Protein AF-W5SHD1-F1 (afdb_monomer_lite)

Sequence (160 aa):
MNNLAYKTYRTEDLRMEFLNKGFTEEAVDFILLHNDNSNFEVLREKMNSLEQQMINVEQNLEKDIEFIRMEFNNKLENLDTKIDNVEKNLQKDISNLERSLLKEIERNNAVLREEMKKDNAVLRGEMKSNNSILREEMKKDNAVLREEMKSNNSILREEM

Radius of gyration: 64.33 Å; chains: 1; bounding box: 113×35×172 Å

Foldseek 3Di:
DDDPDPDPDDLVNVLVVCVVVVDDNVRSCCVSVVPPCVVVVVVVVVVVVVVVVVVVVVVVVVVVVVVVVVVVVVVVVVVVVVVVVVVVVVVVVVVVVVVVVVVVVVVVVVVVVVVVVVVVVVVVVVVVVVVVVVVVVVVVVVVVVVVVVVVVVVVVVVVD

Organism: NCBI:txid1293576

Secondary structure (DSSP, 8-state):
----------HHHHHHHHHHTT--HHHHHHHHH-S-THHHHHHHHHHHHHHHHHHHHHHHHHHHHHHHHHHHHHHHHHHHHHHHHHHHHHHHHHHHHHHHHHHHHHHHHHHHHHHHHHHHHHHHHHHHHHHHHHHHHHHHHHHHHHHHHHHHHHHHHHH-

InterPro domains:
  IPR061190 Bdr, N-terminal domain [NF040500] (1-47)

Structure (mmCIF, N/CA/C/O backbone):
data_AF-W5SHD1-F1
#
_entry.id   AF-W5SHD1-F1
#
loop_
_atom_site.group_PDB
_atom_site.id
_atom_site.type_symbol
_atom_site.label_atom_id
_atom_site.label_alt_id
_atom_site.label_comp_id
_atom_site.label_asym_id
_atom_site.label_entity_id
_atom_site.label_seq_id
_atom_site.pdbx_PDB_ins_code
_atom_site.Cartn_x
_atom_site.Cartn_y
_atom_site.Cartn_z
_atom_site.occupancy
_atom_site.B_iso_or_equiv
_atom_site.auth_seq_id
_atom_site.auth_comp_id
_atom_site.auth_asym_id
_atom_site.auth_atom_id
_atom_site.pdbx_PDB_model_num
ATOM 1 N N . MET A 1 1 ? 62.620 -23.909 -60.935 1.00 39.38 1 MET A N 1
ATOM 2 C CA . MET A 1 1 ? 61.553 -23.002 -60.461 1.00 39.38 1 MET A CA 1
ATOM 3 C C . MET A 1 1 ? 62.145 -21.605 -60.426 1.00 39.38 1 MET A C 1
ATOM 5 O O . MET A 1 1 ? 62.977 -21.345 -59.569 1.00 39.38 1 MET A O 1
ATOM 9 N N . ASN A 1 2 ? 61.824 -20.757 -61.405 1.00 40.50 2 ASN A N 1
ATOM 10 C CA . ASN A 1 2 ? 62.340 -19.388 -61.438 1.00 40.50 2 ASN A CA 1
ATOM 11 C C . ASN A 1 2 ? 61.467 -18.514 -60.540 1.00 40.50 2 ASN A C 1
ATOM 13 O O . ASN A 1 2 ? 60.262 -18.408 -60.748 1.00 40.50 2 ASN A O 1
ATOM 17 N N . ASN A 1 3 ? 62.099 -17.944 -59.521 1.00 47.44 3 ASN A N 1
ATOM 18 C CA . ASN A 1 3 ? 61.509 -17.014 -58.577 1.00 47.44 3 ASN A CA 1
ATOM 19 C C . ASN A 1 3 ? 61.196 -15.702 -59.320 1.00 47.44 3 ASN A C 1
ATOM 21 O O . ASN A 1 3 ? 62.118 -14.969 -59.684 1.00 47.44 3 ASN A O 1
ATOM 25 N N . LEU A 1 4 ? 59.919 -15.435 -59.613 1.00 49.44 4 LEU A N 1
ATOM 26 C CA . LEU A 1 4 ? 59.484 -14.144 -60.150 1.00 49.44 4 LEU A CA 1
ATOM 27 C C . LEU A 1 4 ? 59.559 -13.120 -59.011 1.00 49.44 4 LEU A C 1
ATOM 29 O O . LEU A 1 4 ? 58.620 -12.952 -58.236 1.00 49.44 4 LEU A O 1
ATOM 33 N N . ALA A 1 5 ? 60.705 -12.455 -58.883 1.00 53.88 5 ALA A N 1
ATOM 34 C CA . ALA A 1 5 ? 60.827 -11.283 -58.034 1.00 53.88 5 ALA A CA 1
ATOM 35 C C . ALA A 1 5 ? 59.908 -10.185 -58.594 1.00 53.88 5 ALA A C 1
ATOM 37 O O . ALA A 1 5 ? 60.164 -9.651 -59.675 1.00 53.88 5 ALA A O 1
ATOM 38 N N . TYR A 1 6 ? 58.830 -9.858 -57.879 1.00 51.88 6 TYR A N 1
ATOM 39 C CA . TYR A 1 6 ? 58.013 -8.689 -58.192 1.00 51.88 6 TYR A CA 1
ATOM 40 C C . TYR A 1 6 ? 58.866 -7.436 -57.971 1.00 51.88 6 TYR A C 1
ATOM 42 O O . TYR A 1 6 ? 59.127 -7.038 -56.838 1.00 51.88 6 TYR A O 1
ATOM 50 N N . LYS A 1 7 ? 59.342 -6.826 -59.059 1.00 60.38 7 LYS A N 1
ATOM 51 C CA . LYS A 1 7 ? 59.943 -5.493 -59.011 1.00 60.38 7 LYS A CA 1
ATOM 52 C C . LYS A 1 7 ? 58.833 -4.476 -58.761 1.00 60.38 7 LYS A C 1
ATOM 54 O O . LYS A 1 7 ? 57.924 -4.336 -59.573 1.00 60.38 7 LYS A O 1
ATOM 59 N N . THR A 1 8 ? 58.917 -3.748 -57.655 1.00 53.66 8 THR A N 1
ATOM 60 C CA . THR A 1 8 ? 58.153 -2.514 -57.458 1.00 53.66 8 THR A CA 1
ATOM 61 C C . THR A 1 8 ? 58.792 -1.425 -58.312 1.00 53.66 8 THR A C 1
ATOM 63 O O . THR A 1 8 ? 59.839 -0.891 -57.949 1.00 53.66 8 THR A O 1
ATOM 66 N N . TYR A 1 9 ? 58.203 -1.131 -59.467 1.00 60.53 9 TYR A N 1
ATOM 67 C CA . TYR A 1 9 ? 58.617 -0.007 -60.301 1.00 60.53 9 TYR A CA 1
ATOM 68 C C . TYR A 1 9 ? 57.883 1.260 -59.859 1.00 60.53 9 TYR A C 1
ATOM 70 O O . TYR A 1 9 ? 56.675 1.215 -59.617 1.00 60.53 9 TYR A O 1
ATOM 78 N N . ARG A 1 10 ? 58.579 2.399 -59.765 1.00 67.06 10 ARG A N 1
ATOM 79 C CA . ARG A 1 10 ? 57.897 3.698 -59.659 1.00 67.06 10 ARG A CA 1
ATOM 80 C C . ARG A 1 10 ? 57.314 4.054 -61.026 1.00 67.06 10 ARG A C 1
ATOM 82 O O . ARG A 1 10 ? 57.826 3.599 -62.047 1.00 67.06 10 ARG A O 1
ATOM 89 N N . THR A 1 11 ? 56.280 4.892 -61.059 1.00 69.62 11 THR A N 1
ATOM 90 C CA . THR A 1 11 ? 55.634 5.328 -62.312 1.00 69.62 11 THR A CA 1
ATOM 91 C C . THR A 1 11 ? 56.641 5.899 -63.312 1.00 69.62 11 THR A C 1
ATOM 93 O O . THR A 1 11 ? 56.548 5.609 -64.499 1.00 69.62 11 THR A O 1
ATOM 96 N N . GLU A 1 12 ? 57.659 6.614 -62.828 1.00 74.81 12 GLU A N 1
ATOM 97 C CA . GLU A 1 12 ? 58.736 7.157 -63.664 1.00 74.81 12 GLU A CA 1
ATOM 98 C C . GLU A 1 12 ? 59.629 6.064 -64.271 1.00 74.81 12 GLU A C 1
ATOM 100 O O . GLU A 1 12 ? 60.020 6.147 -65.433 1.00 74.81 12 GLU A O 1
ATOM 105 N N . ASP A 1 13 ? 59.906 4.998 -63.512 1.00 81.19 13 ASP A N 1
ATOM 106 C CA . ASP A 1 13 ? 60.707 3.869 -63.992 1.00 81.19 13 ASP A CA 1
ATOM 107 C C . ASP A 1 13 ? 59.940 3.108 -65.099 1.00 81.19 13 ASP A C 1
ATOM 109 O O . ASP A 1 13 ? 60.524 2.731 -66.115 1.00 81.19 13 ASP A O 1
ATOM 113 N N . LEU A 1 14 ? 58.616 2.951 -64.943 1.00 78.62 14 LEU A N 1
ATOM 114 C CA . LEU A 1 14 ? 57.731 2.375 -65.968 1.00 78.62 14 LEU A CA 1
ATOM 115 C C . LEU A 1 14 ? 57.644 3.269 -67.207 1.00 78.62 14 LEU A C 1
ATOM 117 O O . LEU A 1 14 ? 57.749 2.768 -68.325 1.00 78.62 14 LEU A O 1
ATOM 121 N N . ARG A 1 15 ? 57.490 4.585 -67.016 1.00 83.44 15 ARG A N 1
ATOM 122 C CA . ARG A 1 15 ? 57.433 5.576 -68.099 1.00 83.44 15 ARG A CA 1
ATOM 123 C C . ARG A 1 15 ? 58.656 5.466 -69.000 1.00 83.44 15 ARG A C 1
ATOM 125 O O . ARG A 1 15 ? 58.520 5.287 -70.209 1.00 83.44 15 ARG A O 1
ATOM 132 N N . MET A 1 16 ? 59.843 5.477 -68.398 1.00 84.19 16 MET A N 1
ATOM 133 C CA . MET A 1 16 ? 61.103 5.341 -69.125 1.00 84.19 16 MET A CA 1
ATOM 134 C C . MET A 1 16 ? 61.236 3.981 -69.818 1.00 84.19 16 MET A C 1
ATOM 136 O O . MET A 1 16 ? 61.769 3.910 -70.924 1.00 84.19 16 MET A O 1
ATOM 140 N N . GLU A 1 17 ? 60.742 2.896 -69.216 1.00 85.94 17 GLU A N 1
ATOM 141 C CA . GLU A 1 17 ? 60.761 1.575 -69.848 1.00 85.94 17 GLU A CA 1
ATOM 142 C C . GLU A 1 17 ? 59.883 1.517 -71.110 1.00 85.94 17 GLU A C 1
ATOM 144 O O . GLU A 1 17 ? 60.312 0.955 -72.122 1.00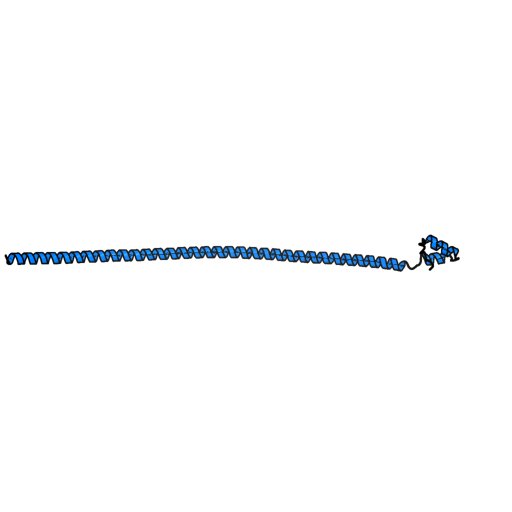 85.94 17 GLU A O 1
ATOM 149 N N . PHE A 1 18 ? 58.695 2.129 -71.096 1.00 85.62 18 PHE A N 1
ATOM 150 C CA . PHE A 1 18 ? 57.836 2.195 -72.280 1.00 85.62 18 PHE A CA 1
ATOM 151 C C . PHE A 1 18 ? 58.423 3.085 -73.383 1.00 85.62 18 PHE A C 1
ATOM 153 O O . PHE A 1 18 ? 58.438 2.672 -74.544 1.00 85.62 18 PHE A O 1
ATOM 160 N N . LEU A 1 19 ? 58.985 4.247 -73.039 1.00 89.25 19 LEU A N 1
ATOM 161 C CA . LEU A 1 19 ? 59.661 5.114 -74.013 1.00 89.25 19 LEU A CA 1
ATOM 162 C C . LEU A 1 19 ? 60.849 4.401 -74.673 1.00 89.25 19 LEU A C 1
ATOM 164 O O . LEU A 1 19 ? 60.978 4.392 -75.896 1.00 89.25 19 LEU A O 1
ATOM 168 N N . ASN A 1 20 ? 61.667 3.698 -73.882 1.00 90.12 20 ASN A N 1
ATOM 169 C CA . ASN A 1 20 ? 62.793 2.910 -74.394 1.00 90.12 20 ASN A CA 1
ATOM 170 C C . ASN A 1 20 ? 62.357 1.741 -75.296 1.00 90.12 20 ASN A C 1
ATOM 172 O O . ASN A 1 20 ? 63.141 1.276 -76.123 1.00 90.12 20 ASN A O 1
ATOM 176 N N . LYS A 1 21 ? 61.116 1.257 -75.156 1.00 91.06 21 LYS A N 1
ATOM 177 C CA . LYS A 1 21 ? 60.512 0.246 -76.042 1.00 91.06 21 LYS A CA 1
ATOM 178 C C . LYS A 1 21 ? 59.905 0.846 -77.318 1.00 91.06 21 LYS A C 1
ATOM 180 O O . LYS A 1 21 ? 59.366 0.093 -78.126 1.00 91.06 21 LYS A O 1
ATOM 185 N N . GLY A 1 22 ? 60.018 2.160 -77.519 1.00 89.44 22 GLY A N 1
ATOM 186 C CA . GLY A 1 22 ? 59.585 2.858 -78.730 1.00 89.44 22 GLY A CA 1
ATOM 187 C C . GLY A 1 22 ? 58.125 3.313 -78.719 1.00 89.44 22 GLY A C 1
ATOM 188 O O . GLY A 1 22 ? 57.611 3.691 -79.770 1.00 89.44 22 GLY A O 1
ATOM 189 N N . PHE A 1 23 ? 57.448 3.277 -77.567 1.00 90.44 23 PHE A N 1
ATOM 190 C CA . PHE A 1 23 ? 56.148 3.931 -77.426 1.00 90.44 23 PHE A CA 1
ATOM 191 C C . PHE A 1 23 ? 56.334 5.451 -77.437 1.00 90.44 23 PHE A C 1
ATOM 193 O O . PHE A 1 23 ? 57.322 5.958 -76.907 1.00 90.44 23 PHE A O 1
ATOM 200 N N . THR A 1 24 ? 55.393 6.178 -78.040 1.00 90.94 24 THR A N 1
ATOM 201 C CA . THR A 1 24 ? 55.429 7.647 -78.036 1.00 90.94 24 THR A CA 1
ATOM 202 C C . THR A 1 24 ? 55.057 8.184 -76.656 1.00 90.94 24 THR A C 1
ATOM 204 O O . THR A 1 24 ? 54.338 7.513 -75.911 1.00 90.94 24 THR A O 1
ATOM 207 N N . GLU A 1 25 ? 55.519 9.389 -76.310 1.00 84.50 25 GLU A N 1
ATOM 208 C CA . GLU A 1 25 ? 55.162 10.034 -75.037 1.00 84.50 25 GLU A CA 1
ATOM 209 C C . GLU A 1 25 ? 53.647 10.102 -74.850 1.00 84.50 25 GLU A C 1
ATOM 211 O O . GLU A 1 25 ? 53.152 9.777 -73.777 1.00 84.50 25 GLU A O 1
ATOM 216 N N . GLU A 1 26 ? 52.896 10.383 -75.914 1.00 82.00 26 GLU A N 1
ATOM 217 C CA . GLU A 1 26 ? 51.437 10.463 -75.866 1.00 82.00 26 GLU A CA 1
ATOM 218 C C . GLU A 1 26 ? 50.791 9.108 -75.547 1.00 82.00 26 GLU A C 1
ATOM 220 O O . GLU A 1 26 ? 49.824 9.047 -74.791 1.00 82.00 26 GLU A O 1
ATOM 225 N N . ALA A 1 27 ? 51.322 8.006 -76.089 1.00 80.19 27 ALA A N 1
ATOM 226 C CA . ALA A 1 27 ? 50.815 6.662 -75.812 1.00 80.19 27 ALA A CA 1
ATOM 227 C C . ALA A 1 27 ? 51.153 6.206 -74.385 1.00 80.19 27 ALA A C 1
ATOM 229 O O . ALA A 1 27 ? 50.335 5.561 -73.727 1.00 80.19 27 ALA A O 1
ATOM 230 N N . VAL A 1 28 ? 52.344 6.554 -73.894 1.00 82.81 28 VAL A N 1
ATOM 231 C CA . VAL A 1 28 ? 52.767 6.257 -72.520 1.00 82.81 28 VAL A CA 1
ATOM 232 C C . VAL A 1 28 ? 51.963 7.075 -71.516 1.00 82.81 28 VAL A C 1
ATOM 234 O O . VAL A 1 28 ? 51.466 6.515 -70.542 1.00 82.81 28 VAL A O 1
ATOM 237 N N . ASP A 1 29 ? 51.767 8.365 -71.773 1.00 76.62 29 ASP A N 1
ATOM 238 C CA . ASP A 1 29 ? 50.946 9.246 -70.947 1.00 76.62 29 ASP A CA 1
ATOM 239 C C . ASP A 1 29 ? 49.466 8.820 -70.994 1.00 76.62 29 ASP A C 1
ATOM 241 O O . ASP A 1 29 ? 48.773 8.862 -69.979 1.00 76.62 29 ASP A O 1
ATOM 245 N N . PHE A 1 30 ? 48.968 8.302 -72.120 1.00 74.88 30 PHE A N 1
ATOM 246 C CA . PHE A 1 30 ? 47.648 7.671 -72.173 1.00 74.88 30 PHE A CA 1
ATOM 247 C C . PHE A 1 30 ? 47.576 6.421 -71.275 1.00 74.88 30 PHE A C 1
ATOM 249 O O . PHE A 1 30 ? 46.697 6.304 -70.430 1.00 74.88 30 PHE A O 1
ATOM 256 N N . ILE A 1 31 ? 48.534 5.500 -71.365 1.00 73.25 31 ILE A N 1
ATOM 257 C CA . ILE A 1 31 ? 48.506 4.253 -70.581 1.00 73.25 31 ILE A CA 1
ATOM 258 C C . ILE A 1 31 ? 48.747 4.490 -69.080 1.00 73.25 31 ILE A C 1
ATOM 260 O O . ILE A 1 31 ? 48.157 3.800 -68.250 1.00 73.25 31 ILE A O 1
ATOM 264 N N . LEU A 1 32 ? 49.622 5.431 -68.713 1.00 71.69 32 LEU A N 1
ATOM 265 C CA . LEU A 1 32 ? 50.004 5.684 -67.320 1.00 71.69 32 LEU A CA 1
ATOM 266 C C . LEU A 1 32 ? 49.128 6.735 -66.630 1.00 71.69 32 LEU A C 1
ATOM 268 O O . LEU A 1 32 ? 48.930 6.638 -65.421 1.00 71.69 32 LEU A O 1
ATOM 272 N N . LEU A 1 33 ? 48.607 7.721 -67.367 1.00 64.50 33 LEU A N 1
ATOM 273 C CA . LEU A 1 33 ? 47.809 8.824 -66.810 1.00 64.50 33 LEU A CA 1
ATOM 274 C C . LEU A 1 33 ? 46.322 8.732 -67.181 1.00 64.50 33 LEU A C 1
ATOM 276 O O . LEU A 1 33 ? 45.495 9.229 -66.421 1.00 64.50 33 LEU A O 1
ATOM 280 N N . HIS A 1 34 ? 45.963 8.072 -68.290 1.00 61.00 34 HIS A N 1
ATOM 281 C CA . HIS A 1 34 ? 44.565 7.839 -68.696 1.00 61.00 34 HIS A CA 1
ATOM 282 C C . HIS A 1 34 ? 44.073 6.418 -68.385 1.00 61.00 34 HIS A C 1
ATOM 284 O O . HIS A 1 34 ? 43.082 5.967 -68.953 1.00 61.00 34 HIS A O 1
ATOM 290 N N . ASN A 1 35 ? 44.721 5.707 -67.457 1.00 56.91 35 ASN A N 1
ATOM 291 C CA . ASN A 1 35 ? 44.185 4.465 -66.901 1.00 56.91 35 ASN A CA 1
ATOM 292 C C . ASN A 1 35 ? 43.010 4.788 -65.965 1.00 56.91 35 ASN A C 1
ATOM 294 O O . ASN A 1 35 ? 43.200 4.854 -64.756 1.00 56.91 35 ASN A O 1
ATOM 298 N N . ASP A 1 36 ? 41.852 5.123 -66.543 1.00 53.66 36 ASP A N 1
ATOM 299 C CA . ASP A 1 36 ? 40.512 5.265 -65.951 1.00 53.66 36 ASP A CA 1
ATOM 300 C C . ASP A 1 36 ? 40.448 5.570 -64.438 1.00 53.66 36 ASP A C 1
ATOM 302 O O . ASP A 1 36 ? 39.657 4.987 -63.688 1.00 53.66 36 ASP A O 1
ATOM 306 N N . ASN A 1 37 ? 41.233 6.548 -63.967 1.00 55.38 37 ASN A N 1
ATOM 307 C CA . ASN A 1 37 ? 41.216 6.999 -62.572 1.00 55.38 37 ASN A CA 1
ATOM 308 C C . ASN A 1 37 ? 39.869 7.658 -62.209 1.00 55.38 37 ASN A C 1
ATOM 310 O O . ASN A 1 37 ? 39.531 7.831 -61.040 1.00 55.38 37 ASN A O 1
ATOM 314 N N . SER A 1 38 ? 39.046 7.954 -63.222 1.00 59.88 38 SER A N 1
ATOM 315 C CA . SER A 1 38 ? 37.636 8.310 -63.081 1.00 59.88 38 SER A CA 1
ATOM 316 C C . SER A 1 38 ? 36.852 7.281 -62.262 1.00 59.88 38 SER A C 1
ATOM 318 O O . SER A 1 38 ? 35.992 7.671 -61.479 1.00 59.88 38 SER A O 1
ATOM 320 N N . ASN A 1 39 ? 37.163 5.983 -62.370 1.00 64.25 39 ASN A N 1
ATOM 321 C CA . ASN A 1 39 ? 36.479 4.955 -61.581 1.00 64.25 39 ASN A CA 1
ATOM 322 C C . ASN A 1 39 ? 36.839 5.028 -60.086 1.00 64.25 39 ASN A C 1
ATOM 324 O O . ASN A 1 39 ? 35.969 4.795 -59.245 1.00 64.25 39 ASN A O 1
ATOM 328 N N . PHE A 1 40 ? 38.079 5.394 -59.740 1.00 74.12 40 PHE A N 1
ATOM 329 C CA . PHE A 1 40 ? 38.499 5.584 -58.347 1.00 74.12 40 PHE A CA 1
ATOM 330 C C . PHE A 1 40 ? 37.924 6.862 -57.738 1.00 74.12 40 PHE A C 1
ATOM 332 O O . PHE A 1 40 ? 37.481 6.832 -56.592 1.00 74.12 40 PHE A O 1
ATOM 339 N N . GLU A 1 41 ? 37.871 7.958 -58.496 1.00 76.88 41 GLU A N 1
ATOM 340 C CA . GLU A 1 41 ? 37.287 9.210 -58.005 1.00 76.88 41 GLU A CA 1
ATOM 341 C C . GLU A 1 41 ? 35.768 9.079 -57.810 1.00 76.88 41 GLU A C 1
ATOM 343 O O . GLU A 1 41 ? 35.240 9.447 -56.765 1.00 76.88 41 GLU A O 1
ATOM 348 N N . VAL A 1 42 ? 35.062 8.431 -58.747 1.00 83.94 42 VAL A N 1
ATOM 349 C CA . VAL A 1 42 ? 33.632 8.110 -58.585 1.00 83.94 42 VAL A CA 1
ATOM 350 C C . VAL A 1 42 ? 33.395 7.201 -57.375 1.00 83.94 42 VAL A C 1
ATOM 352 O O . VAL A 1 42 ? 32.403 7.371 -56.664 1.00 83.94 42 VAL A O 1
ATOM 355 N N . LEU A 1 43 ? 34.278 6.228 -57.127 1.00 87.56 43 LEU A N 1
ATOM 356 C CA . LEU A 1 43 ? 34.179 5.362 -55.953 1.00 87.56 43 LEU A CA 1
ATOM 357 C C . LEU A 1 43 ? 34.408 6.144 -54.654 1.00 87.56 43 LEU A C 1
ATOM 359 O O . LEU A 1 43 ? 33.647 5.955 -53.706 1.00 87.56 43 LEU A O 1
ATOM 363 N N . ARG A 1 44 ? 35.398 7.042 -54.620 1.00 87.44 44 ARG A N 1
ATOM 364 C CA . ARG A 1 44 ? 35.671 7.925 -53.479 1.00 87.44 44 ARG A CA 1
ATOM 365 C C . ARG A 1 44 ? 34.466 8.805 -53.157 1.00 87.44 44 ARG A C 1
ATOM 367 O O . ARG A 1 44 ? 34.029 8.823 -52.013 1.00 87.44 44 ARG A O 1
ATOM 374 N N . GLU A 1 45 ? 33.876 9.457 -54.155 1.00 90.81 45 GLU A N 1
ATOM 375 C CA . GLU A 1 45 ? 32.690 10.297 -53.954 1.00 90.81 45 GLU A CA 1
ATOM 376 C C . GLU A 1 45 ? 31.486 9.491 -53.447 1.00 90.81 45 GLU A C 1
ATOM 378 O O . GLU A 1 45 ? 30.778 9.919 -52.533 1.00 90.81 45 GLU A O 1
ATOM 383 N N . LYS A 1 46 ? 31.276 8.275 -53.972 1.00 93.75 46 LYS A N 1
ATOM 384 C CA . LYS A 1 46 ? 30.241 7.365 -53.455 1.00 93.75 46 LYS A CA 1
ATOM 385 C C . LYS A 1 46 ? 30.511 6.941 -52.012 1.00 93.75 46 LYS A C 1
ATOM 387 O O . LYS A 1 46 ? 29.566 6.879 -51.232 1.00 93.75 46 LYS A O 1
ATOM 392 N N . MET A 1 47 ? 31.765 6.659 -51.655 1.00 96.50 47 MET A N 1
ATOM 393 C CA . MET A 1 47 ? 32.148 6.335 -50.278 1.00 96.50 47 MET A CA 1
ATOM 394 C C . MET A 1 47 ? 31.892 7.510 -49.335 1.00 96.50 47 MET A C 1
ATOM 396 O O . MET A 1 47 ? 31.251 7.310 -48.310 1.00 96.50 47 MET A O 1
ATOM 400 N N . ASN A 1 48 ? 32.287 8.726 -49.716 1.00 96.62 48 ASN A N 1
ATOM 401 C CA . ASN A 1 48 ? 32.029 9.938 -48.934 1.00 96.62 48 ASN A CA 1
ATOM 402 C C . ASN A 1 48 ? 30.519 10.174 -48.751 1.00 96.62 48 ASN A C 1
ATOM 404 O O . ASN A 1 48 ? 30.050 10.510 -47.665 1.00 96.62 48 ASN A O 1
ATOM 408 N N . SER A 1 49 ? 29.728 9.961 -49.809 1.00 97.88 49 SER A N 1
ATOM 409 C CA . SER A 1 49 ? 28.268 10.075 -49.740 1.00 97.88 49 SER A CA 1
ATOM 410 C C . SER A 1 49 ? 27.650 9.036 -48.799 1.00 97.88 49 SER A C 1
ATOM 412 O O . SER A 1 49 ? 26.776 9.385 -48.004 1.00 97.88 49 SER A O 1
ATOM 414 N N . LEU A 1 50 ? 28.112 7.783 -48.856 1.00 98.31 50 LEU A N 1
ATOM 415 C CA . LEU A 1 50 ? 27.673 6.719 -47.950 1.00 98.31 50 LEU A CA 1
ATOM 416 C C . LEU A 1 50 ? 28.063 7.007 -46.498 1.00 98.31 50 LEU A C 1
ATOM 418 O O . LEU A 1 50 ? 27.241 6.812 -45.608 1.00 98.31 50 LEU A O 1
ATOM 422 N N . GLU A 1 51 ? 29.275 7.505 -46.256 1.00 97.94 51 GLU A N 1
ATOM 423 C CA . GLU A 1 51 ? 29.736 7.908 -44.925 1.00 97.94 51 GLU A CA 1
ATOM 424 C C . GLU A 1 51 ? 28.830 8.997 -44.343 1.00 97.94 51 GLU A C 1
ATOM 426 O O . GLU A 1 51 ? 28.338 8.862 -43.224 1.00 97.94 51 GLU A O 1
ATOM 431 N N . GLN A 1 52 ? 28.489 10.017 -45.136 1.00 97.62 52 GLN A N 1
ATOM 432 C CA . GLN A 1 52 ? 27.574 11.058 -44.679 1.00 97.62 52 GLN A CA 1
ATOM 433 C C . GLN A 1 52 ? 26.156 10.529 -44.423 1.00 97.62 52 GLN A C 1
ATOM 435 O O . GLN A 1 52 ? 25.498 10.954 -43.472 1.00 97.62 52 GLN A O 1
ATOM 440 N N . GLN A 1 53 ? 25.664 9.601 -45.250 1.00 98.31 53 GLN A N 1
ATOM 441 C CA . GLN A 1 53 ? 24.379 8.940 -45.005 1.00 98.31 53 GLN A CA 1
ATOM 442 C C . GLN A 1 53 ? 24.400 8.132 -43.703 1.00 98.31 53 GLN A C 1
ATOM 444 O O . GLN A 1 53 ? 23.431 8.190 -42.948 1.00 98.31 53 GLN A O 1
ATOM 449 N N . MET A 1 54 ? 25.498 7.429 -43.418 1.00 98.50 54 MET A N 1
ATOM 450 C CA . MET A 1 54 ? 25.677 6.656 -42.190 1.00 98.50 54 MET A CA 1
ATOM 451 C C . MET A 1 54 ? 25.679 7.564 -40.956 1.00 98.50 54 MET A C 1
ATOM 453 O O . MET A 1 54 ? 24.893 7.326 -40.043 1.00 98.50 54 MET A O 1
ATOM 457 N N . ILE A 1 55 ? 26.440 8.663 -40.984 1.00 98.50 55 ILE A N 1
ATOM 458 C CA . ILE A 1 55 ? 26.455 9.672 -39.911 1.00 98.50 55 ILE A CA 1
ATOM 459 C C . ILE A 1 55 ? 25.050 10.244 -39.676 1.00 98.50 55 ILE A C 1
ATOM 461 O O . ILE A 1 55 ? 24.613 10.391 -38.536 1.00 98.50 55 ILE A O 1
ATOM 465 N N . ASN A 1 56 ? 24.302 10.544 -40.743 1.00 98.44 56 ASN A N 1
ATOM 466 C CA . ASN A 1 56 ? 22.938 11.061 -40.609 1.00 98.44 56 ASN A CA 1
ATOM 467 C C . ASN A 1 56 ? 21.998 10.041 -39.943 1.00 98.44 56 ASN A C 1
ATOM 469 O O . ASN A 1 56 ? 21.147 10.423 -39.139 1.00 98.44 56 ASN A O 1
ATOM 473 N N . VAL A 1 57 ? 22.127 8.751 -40.276 1.00 98.62 57 VAL A N 1
ATOM 474 C CA . VAL A 1 57 ? 21.349 7.678 -39.637 1.00 98.62 57 VAL A CA 1
ATOM 475 C C . VAL A 1 57 ? 21.718 7.552 -38.161 1.00 98.62 57 VAL A C 1
ATOM 477 O O . VAL A 1 57 ? 20.815 7.504 -37.329 1.00 98.62 57 VAL A O 1
ATOM 480 N N . GLU A 1 58 ? 23.009 7.558 -37.827 1.00 98.62 58 GLU A N 1
ATOM 481 C CA . GLU A 1 58 ? 23.491 7.514 -36.441 1.00 98.62 58 GLU A CA 1
ATOM 482 C C . GLU A 1 58 ? 22.920 8.672 -35.614 1.00 98.62 58 GLU A C 1
ATOM 484 O O . GLU A 1 58 ? 22.301 8.440 -34.578 1.00 98.62 58 GLU A O 1
ATOM 489 N N . GLN A 1 59 ? 23.006 9.904 -36.120 1.00 98.31 59 GLN A N 1
ATOM 490 C CA . GLN A 1 59 ? 22.465 11.088 -35.444 1.00 98.31 59 GLN A CA 1
ATOM 491 C C . GLN A 1 59 ? 20.947 11.028 -35.241 1.00 98.31 59 GLN A C 1
ATOM 493 O O . GLN A 1 59 ? 20.432 11.523 -34.237 1.00 98.31 59 GLN A O 1
ATOM 498 N N . ASN A 1 60 ? 20.206 10.464 -36.197 1.00 98.50 60 ASN A N 1
ATOM 499 C CA . ASN A 1 60 ? 18.761 10.304 -36.053 1.00 98.50 60 ASN A CA 1
ATOM 500 C C . ASN A 1 60 ? 18.425 9.254 -34.987 1.00 98.50 60 ASN A C 1
ATOM 502 O O . ASN A 1 60 ? 17.564 9.503 -34.147 1.00 98.50 60 ASN A O 1
ATOM 506 N N . LEU A 1 61 ? 19.146 8.129 -34.963 1.00 98.69 61 LEU A N 1
ATOM 507 C CA . LEU A 1 61 ? 18.966 7.100 -33.939 1.00 98.69 61 LEU A CA 1
ATOM 508 C C . LEU A 1 61 ? 19.325 7.611 -32.538 1.00 98.69 61 LEU A C 1
ATOM 510 O O . LEU A 1 61 ? 18.619 7.301 -31.582 1.00 98.69 61 LEU A O 1
ATOM 514 N N . GLU A 1 62 ? 20.378 8.420 -32.402 1.00 98.69 62 GLU A N 1
ATOM 515 C CA . GLU A 1 62 ? 20.728 9.061 -31.128 1.00 98.69 62 GLU A CA 1
ATOM 516 C C . GLU A 1 62 ? 19.596 9.957 -30.613 1.00 98.69 62 GLU A C 1
ATOM 518 O O . GLU A 1 62 ? 19.209 9.846 -29.446 1.00 98.69 62 GLU A O 1
ATOM 523 N N . LYS A 1 63 ? 19.011 10.782 -31.491 1.00 98.56 63 LYS A N 1
ATOM 524 C CA . LYS A 1 63 ? 17.864 11.640 -31.151 1.00 98.56 63 LYS A CA 1
ATOM 525 C C . LYS A 1 63 ? 16.638 10.830 -30.747 1.00 98.56 63 LYS A C 1
ATOM 527 O O . LYS A 1 63 ? 15.993 11.170 -29.758 1.00 98.56 63 LYS A O 1
ATOM 532 N N . ASP A 1 64 ? 16.325 9.760 -31.474 1.00 98.75 64 ASP A N 1
ATOM 533 C CA . ASP A 1 64 ? 15.191 8.890 -31.151 1.00 98.75 64 ASP A CA 1
ATOM 534 C C . ASP A 1 64 ? 15.388 8.211 -29.787 1.00 98.75 64 ASP A C 1
ATOM 536 O O . ASP A 1 64 ? 14.466 8.161 -28.970 1.00 98.75 64 ASP A O 1
ATOM 540 N N . ILE A 1 65 ? 16.606 7.741 -29.492 1.00 98.75 65 ILE A N 1
ATOM 541 C CA . ILE A 1 65 ? 16.953 7.154 -28.191 1.00 98.75 65 ILE A CA 1
ATOM 542 C C . ILE A 1 65 ? 16.812 8.188 -27.072 1.00 98.75 65 ILE A C 1
ATOM 544 O O . ILE A 1 65 ? 16.266 7.870 -26.013 1.00 98.75 65 ILE A O 1
ATOM 548 N N . GLU A 1 66 ? 17.298 9.411 -27.276 1.00 98.75 66 GLU A N 1
ATOM 549 C CA . GLU A 1 66 ? 17.181 10.491 -26.296 1.00 98.75 66 GLU A CA 1
ATOM 550 C C . GLU A 1 66 ? 15.715 10.861 -26.043 1.00 98.75 66 GLU A C 1
ATOM 552 O O . GLU A 1 66 ? 15.289 10.953 -24.888 1.00 98.75 66 GLU A O 1
ATOM 557 N N . PHE A 1 67 ? 14.916 10.973 -27.106 1.00 98.62 67 PHE A N 1
ATOM 558 C CA . PHE A 1 67 ? 13.485 11.240 -27.011 1.00 98.62 67 PHE A CA 1
ATOM 559 C C . PHE A 1 67 ? 12.758 10.154 -26.209 1.00 98.62 67 PHE A C 1
ATOM 561 O O . PHE A 1 67 ? 12.018 10.465 -25.273 1.00 98.62 67 PHE A O 1
ATOM 568 N N . ILE A 1 68 ? 13.017 8.880 -26.516 1.00 98.75 68 ILE A N 1
ATOM 569 C CA . ILE A 1 68 ? 12.440 7.743 -25.790 1.00 98.75 68 ILE A CA 1
ATOM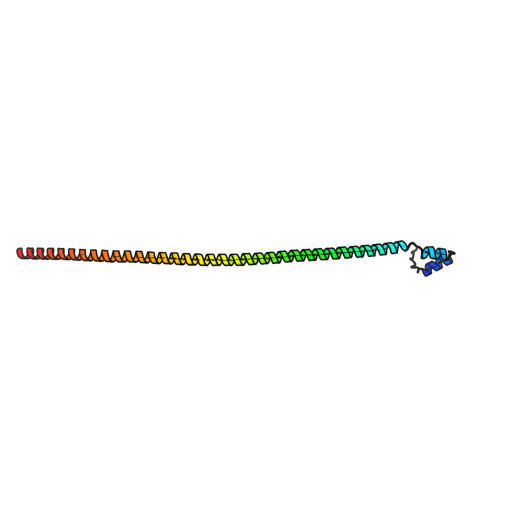 570 C C . ILE A 1 68 ? 12.859 7.780 -24.315 1.00 98.75 68 ILE A C 1
ATOM 572 O O . ILE A 1 68 ? 12.011 7.628 -23.436 1.00 98.75 68 ILE A O 1
ATOM 576 N N . ARG A 1 69 ? 14.143 8.024 -24.012 1.00 98.75 69 ARG A N 1
ATOM 577 C CA . ARG A 1 69 ? 14.633 8.147 -22.626 1.00 98.75 69 ARG A CA 1
ATOM 578 C C . ARG A 1 69 ? 13.903 9.251 -21.864 1.00 98.75 69 ARG A C 1
ATOM 580 O O . ARG A 1 69 ? 13.485 9.025 -20.731 1.00 98.75 69 ARG A O 1
ATOM 587 N N . MET A 1 70 ? 13.716 10.413 -22.487 1.00 98.56 70 MET A N 1
ATOM 588 C CA . MET A 1 70 ? 12.983 11.528 -21.892 1.00 98.56 70 MET A CA 1
ATOM 589 C C . MET A 1 70 ? 11.515 11.161 -21.632 1.00 98.56 70 MET A C 1
ATOM 591 O O . MET A 1 70 ? 11.001 11.416 -20.544 1.00 98.56 70 MET A O 1
ATOM 595 N N . GLU A 1 71 ? 10.843 10.510 -22.585 1.00 98.69 71 GLU A N 1
ATOM 596 C CA . GLU A 1 71 ? 9.456 10.067 -22.412 1.00 98.69 71 GLU A CA 1
ATOM 597 C C . GLU A 1 71 ? 9.316 9.044 -21.272 1.00 98.69 71 GLU A C 1
ATOM 599 O O . GLU A 1 71 ? 8.388 9.135 -20.463 1.00 98.69 71 GLU A O 1
ATOM 604 N N . PHE A 1 72 ? 10.246 8.089 -21.171 1.00 98.62 72 PHE A N 1
ATOM 605 C CA . PHE A 1 72 ? 10.271 7.112 -20.082 1.00 98.62 72 PHE A CA 1
ATOM 606 C C . PHE A 1 72 ? 10.495 7.769 -18.720 1.00 98.62 72 PHE A C 1
ATOM 608 O O . PHE A 1 72 ? 9.748 7.469 -17.789 1.00 98.62 72 PHE A O 1
ATOM 615 N N . ASN A 1 73 ? 11.454 8.690 -18.605 1.00 98.69 73 ASN A N 1
ATOM 616 C CA . ASN A 1 73 ? 11.709 9.407 -17.354 1.00 98.69 73 ASN A CA 1
ATOM 617 C C . ASN A 1 73 ? 10.482 10.214 -16.911 1.00 98.69 73 ASN A C 1
ATOM 619 O O . ASN A 1 73 ? 10.050 10.088 -15.769 1.00 98.69 73 ASN A O 1
ATOM 623 N N . ASN A 1 74 ? 9.828 10.925 -17.834 1.00 98.50 74 ASN A N 1
ATOM 624 C CA . ASN A 1 74 ? 8.586 11.643 -17.539 1.00 98.50 74 ASN A CA 1
ATOM 625 C C . ASN A 1 74 ? 7.470 10.701 -17.055 1.00 98.50 74 ASN A C 1
ATOM 627 O O . ASN A 1 74 ? 6.672 11.055 -16.185 1.00 98.50 74 ASN A O 1
ATOM 631 N N . LYS A 1 75 ? 7.364 9.491 -17.620 1.00 98.69 75 LYS A N 1
ATOM 632 C CA . LYS A 1 75 ? 6.389 8.489 -17.157 1.00 98.69 75 LYS A CA 1
ATOM 633 C C . LYS A 1 75 ? 6.723 7.976 -15.756 1.00 98.69 75 LYS A C 1
ATOM 635 O O . LYS A 1 75 ? 5.793 7.802 -14.972 1.00 98.69 75 LYS A O 1
ATOM 640 N N . LEU A 1 76 ? 8.002 7.763 -15.442 1.00 98.69 76 LEU A N 1
ATOM 641 C CA . LEU A 1 76 ? 8.453 7.355 -14.108 1.00 98.69 76 LEU A CA 1
ATOM 642 C C . LEU A 1 76 ? 8.147 8.431 -13.061 1.00 98.69 76 LEU A C 1
ATOM 644 O O . LEU A 1 76 ? 7.462 8.132 -12.092 1.00 98.69 76 LEU A O 1
ATOM 648 N N . GLU A 1 77 ? 8.504 9.691 -13.314 1.00 98.62 77 GLU A N 1
ATOM 649 C CA . GLU A 1 77 ? 8.211 10.806 -12.397 1.00 98.62 77 GLU A CA 1
ATOM 650 C C . GLU A 1 77 ? 6.702 10.971 -12.137 1.00 98.62 77 GLU A C 1
ATOM 652 O O . GLU A 1 77 ? 6.255 11.214 -11.011 1.00 98.62 77 GLU A O 1
ATOM 657 N N . ASN A 1 78 ? 5.882 10.787 -13.177 1.00 98.62 78 ASN A N 1
ATOM 658 C CA . ASN A 1 78 ? 4.427 10.790 -13.041 1.00 98.62 78 ASN A CA 1
ATOM 659 C C . ASN A 1 78 ? 3.910 9.616 -12.194 1.00 98.62 78 ASN A C 1
ATOM 661 O O . ASN A 1 78 ? 2.912 9.771 -11.485 1.00 98.62 78 ASN A O 1
ATOM 665 N N . LEU A 1 79 ? 4.531 8.436 -12.293 1.00 98.81 79 LEU A N 1
ATOM 666 C CA . LEU A 1 79 ? 4.184 7.282 -11.464 1.00 98.81 79 LEU A CA 1
ATOM 667 C C . LEU A 1 79 ? 4.595 7.507 -10.010 1.00 98.81 79 LEU A C 1
ATOM 669 O O . LEU A 1 79 ? 3.754 7.295 -9.141 1.00 98.81 79 LEU A O 1
ATOM 673 N N . ASP A 1 80 ? 5.799 8.016 -9.756 1.00 98.75 80 ASP A N 1
ATOM 674 C CA . ASP A 1 80 ? 6.272 8.358 -8.408 1.00 98.75 80 ASP A CA 1
ATOM 675 C C . ASP A 1 80 ? 5.323 9.362 -7.742 1.00 98.75 80 ASP A C 1
ATOM 677 O O . ASP A 1 80 ? 4.810 9.123 -6.651 1.00 98.75 80 ASP A O 1
ATOM 681 N N . THR A 1 81 ? 4.933 10.415 -8.468 1.00 98.62 81 THR A N 1
ATOM 682 C CA . THR A 1 81 ? 3.953 11.398 -7.979 1.00 98.62 81 THR A CA 1
ATOM 683 C C . THR A 1 81 ? 2.593 10.760 -7.659 1.00 98.62 81 THR A C 1
ATOM 685 O O .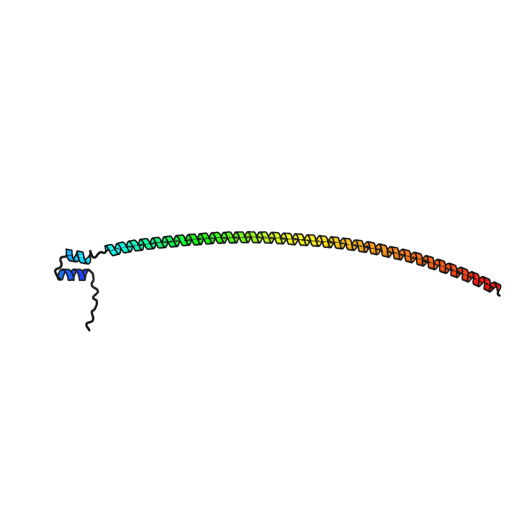 THR A 1 81 ? 1.917 11.143 -6.700 1.00 98.62 81 THR A O 1
ATOM 688 N N . LYS A 1 82 ? 2.133 9.789 -8.461 1.00 98.75 82 LYS A N 1
ATOM 689 C CA . LYS A 1 82 ? 0.880 9.063 -8.186 1.00 98.75 82 LYS A CA 1
ATOM 690 C C . LYS A 1 82 ? 1.009 8.163 -6.960 1.00 98.75 82 LYS A C 1
ATOM 692 O O . LYS A 1 82 ? 0.065 8.118 -6.173 1.00 98.75 82 LYS A O 1
ATOM 697 N N . ILE A 1 83 ? 2.141 7.481 -6.799 1.00 98.81 83 ILE A N 1
ATOM 698 C CA . ILE A 1 83 ? 2.435 6.621 -5.648 1.00 98.81 83 ILE A CA 1
ATOM 699 C C . ILE A 1 83 ? 2.440 7.457 -4.366 1.00 98.81 83 ILE A C 1
ATOM 701 O O . ILE A 1 83 ? 1.684 7.138 -3.451 1.00 98.81 83 ILE A O 1
ATOM 705 N N . ASP A 1 84 ? 3.151 8.586 -4.350 1.00 98.81 84 ASP A N 1
ATOM 706 C CA . ASP A 1 84 ? 3.194 9.510 -3.208 1.00 98.81 84 ASP A CA 1
ATOM 707 C C . ASP A 1 84 ? 1.798 9.995 -2.794 1.00 98.81 84 ASP A C 1
ATOM 709 O O . ASP A 1 84 ? 1.471 10.115 -1.610 1.00 98.81 84 ASP A O 1
ATOM 713 N N . ASN A 1 85 ? 0.945 10.299 -3.775 1.00 98.69 85 ASN A N 1
ATOM 714 C CA . ASN A 1 85 ? -0.426 10.730 -3.513 1.00 98.69 85 ASN A CA 1
ATOM 715 C C . ASN A 1 85 ? -1.282 9.601 -2.926 1.00 98.69 85 ASN A C 1
ATOM 717 O O . ASN A 1 85 ? -2.068 9.845 -2.008 1.00 98.69 85 ASN A O 1
ATOM 721 N N . VAL A 1 86 ? -1.139 8.374 -3.436 1.00 98.81 86 VAL A N 1
ATOM 722 C CA . VAL A 1 86 ? -1.823 7.196 -2.883 1.00 98.81 86 VAL A CA 1
ATOM 723 C C . VAL A 1 86 ? -1.358 6.936 -1.451 1.00 98.81 86 VAL A C 1
ATOM 725 O O . VAL A 1 86 ? -2.204 6.766 -0.575 1.00 98.81 86 VAL A O 1
ATOM 728 N N . GLU A 1 87 ? -0.054 6.986 -1.184 1.00 98.81 87 GLU A N 1
ATOM 729 C CA . GLU A 1 87 ? 0.514 6.789 0.154 1.00 98.81 87 GLU A CA 1
ATOM 730 C C . GLU A 1 87 ? -0.018 7.823 1.157 1.00 98.81 87 GLU A C 1
ATOM 732 O O . GLU A 1 87 ? -0.533 7.458 2.217 1.00 98.81 87 GLU A O 1
ATOM 737 N N . LYS A 1 88 ? -0.003 9.114 0.799 1.00 98.69 88 LYS A N 1
ATOM 738 C CA . LYS A 1 88 ? -0.549 10.189 1.649 1.00 98.69 88 LYS A CA 1
ATOM 739 C C . LYS A 1 88 ? -2.033 9.998 1.958 1.00 98.69 88 LYS A C 1
ATOM 741 O O . LYS A 1 88 ? -2.461 10.243 3.089 1.00 98.69 88 LYS A O 1
ATOM 746 N N . ASN A 1 89 ? -2.820 9.573 0.970 1.00 98.69 89 ASN A N 1
ATOM 747 C CA . ASN A 1 89 ? -4.247 9.321 1.160 1.00 98.69 89 ASN A CA 1
ATOM 748 C C . ASN A 1 89 ? -4.485 8.122 2.084 1.00 98.69 89 ASN A C 1
ATOM 750 O O . ASN A 1 89 ? -5.260 8.240 3.031 1.00 98.69 89 ASN A O 1
ATOM 754 N N . LEU A 1 90 ? -3.762 7.017 1.882 1.00 98.81 90 LEU A N 1
ATOM 755 C CA . LEU A 1 90 ? -3.856 5.841 2.749 1.00 98.81 90 LEU A CA 1
ATOM 756 C C . LEU A 1 90 ? -3.456 6.164 4.192 1.00 98.81 90 LEU A C 1
ATOM 758 O O . LEU A 1 90 ? -4.163 5.783 5.122 1.00 98.81 90 LEU A O 1
ATOM 762 N N . GLN A 1 91 ? -2.384 6.934 4.394 1.00 98.81 91 GLN A N 1
ATOM 763 C CA . GLN A 1 91 ? -1.959 7.362 5.728 1.00 98.81 91 GLN A CA 1
ATOM 764 C C . GLN A 1 91 ? -3.038 8.193 6.437 1.00 98.81 91 GLN A C 1
ATOM 766 O O . GLN A 1 91 ? -3.287 8.026 7.637 1.00 98.81 91 GLN A O 1
ATOM 771 N N . LYS A 1 92 ? -3.706 9.088 5.700 1.00 98.62 92 LYS A N 1
ATOM 772 C CA . LYS A 1 92 ? -4.829 9.880 6.212 1.00 98.62 92 LYS A CA 1
ATOM 773 C C . LYS A 1 92 ? -6.030 9.001 6.566 1.00 98.62 92 LYS A C 1
ATOM 775 O O . LYS A 1 92 ? -6.623 9.201 7.627 1.00 98.62 92 LYS A O 1
ATOM 780 N N . ASP A 1 93 ? -6.381 8.042 5.716 1.00 98.75 93 ASP A N 1
ATOM 781 C CA . ASP A 1 93 ? -7.511 7.139 5.943 1.00 98.75 93 ASP A CA 1
ATOM 782 C C . ASP A 1 93 ? -7.280 6.244 7.164 1.00 98.75 93 ASP A C 1
ATOM 784 O O . ASP A 1 93 ? -8.157 6.154 8.025 1.00 98.75 93 ASP A O 1
ATOM 788 N N . ILE A 1 94 ? -6.074 5.685 7.310 1.00 98.75 94 ILE A N 1
ATOM 789 C CA . ILE A 1 94 ? -5.662 4.926 8.500 1.00 98.75 94 ILE A CA 1
ATOM 790 C C . ILE A 1 94 ? -5.798 5.794 9.755 1.00 98.75 94 ILE A C 1
ATOM 792 O O . ILE A 1 94 ? -6.459 5.394 10.712 1.00 98.75 94 ILE A O 1
ATOM 796 N N . SER A 1 95 ? -5.275 7.022 9.722 1.00 98.62 95 SER A N 1
ATOM 797 C CA . SER A 1 95 ? -5.337 7.940 10.871 1.00 98.62 95 SER A CA 1
ATOM 798 C C . SER A 1 95 ? -6.786 8.285 11.264 1.00 98.62 95 SER A C 1
ATOM 800 O O . SER A 1 95 ? -7.121 8.424 12.444 1.00 98.62 95 SER A O 1
ATOM 802 N N . ASN A 1 96 ? -7.680 8.423 10.279 1.00 98.62 96 ASN A N 1
ATOM 803 C CA . ASN A 1 96 ? -9.105 8.669 10.512 1.00 98.62 96 ASN A CA 1
ATOM 804 C C . ASN A 1 96 ? -9.818 7.445 11.105 1.00 98.62 96 ASN A C 1
ATOM 806 O O . ASN A 1 96 ? -10.662 7.606 11.996 1.00 98.62 96 ASN A O 1
ATOM 810 N N . LEU A 1 97 ? -9.490 6.242 10.628 1.00 98.75 97 LEU A N 1
ATOM 811 C CA . LEU A 1 97 ? -10.019 4.984 11.156 1.00 98.75 97 LEU A CA 1
ATOM 812 C C . LEU A 1 97 ? -9.583 4.768 12.607 1.00 98.75 97 LEU A C 1
ATOM 814 O O . LEU A 1 97 ? -10.441 4.543 13.459 1.00 98.75 97 LEU A O 1
ATOM 818 N N . GLU A 1 98 ? -8.295 4.937 12.916 1.00 98.69 98 GLU A N 1
ATOM 819 C CA . GLU A 1 98 ? -7.763 4.841 14.283 1.00 98.69 98 GLU A CA 1
ATOM 820 C C . GLU A 1 98 ? -8.490 5.794 15.237 1.00 98.69 98 GLU A C 1
ATOM 822 O O . GLU A 1 98 ? -8.967 5.396 16.302 1.00 98.69 98 GLU A O 1
ATOM 827 N N . ARG A 1 99 ? -8.665 7.058 14.830 1.00 98.62 99 ARG A N 1
ATOM 828 C CA . ARG A 1 99 ? -9.380 8.052 15.638 1.00 98.62 99 ARG A CA 1
ATOM 829 C C . ARG A 1 99 ? -10.851 7.692 15.845 1.00 98.62 99 ARG A C 1
ATOM 831 O O . ARG A 1 99 ? -11.412 7.999 16.898 1.00 98.62 99 ARG A O 1
ATOM 838 N N . SER A 1 100 ? -11.493 7.105 14.841 1.00 98.69 100 SER A N 1
ATOM 839 C CA . SER A 1 100 ? -12.899 6.700 14.924 1.00 98.69 100 SER A CA 1
ATOM 840 C C . SER A 1 100 ? -13.067 5.515 15.871 1.00 98.69 100 SER A C 1
ATOM 842 O O . SER A 1 100 ? -13.928 5.568 16.749 1.00 98.69 100 SER A O 1
ATOM 844 N N . LEU A 1 101 ? -12.180 4.523 15.766 1.00 98.75 101 LEU A N 1
ATOM 845 C CA . LEU A 1 101 ? -12.148 3.356 16.640 1.00 98.75 101 LEU A CA 1
ATOM 846 C C . LEU A 1 101 ? -11.891 3.748 18.101 1.00 98.75 101 LEU A C 1
ATOM 848 O O . LEU A 1 101 ? -12.609 3.299 18.991 1.00 98.75 101 LEU A O 1
ATOM 852 N N . LEU A 1 102 ? -10.933 4.645 18.359 1.00 98.69 102 LEU A N 1
ATOM 853 C CA . LEU A 1 102 ? -10.670 5.153 19.711 1.00 98.69 102 LEU A CA 1
ATOM 854 C C . LEU A 1 102 ? -11.910 5.815 20.322 1.00 98.69 102 LEU A C 1
ATOM 856 O O . LEU A 1 102 ? -12.283 5.504 21.452 1.00 98.69 102 LEU A O 1
ATOM 860 N N . LYS A 1 103 ? -12.603 6.669 19.557 1.00 98.69 103 LYS A N 1
ATOM 861 C CA . LYS A 1 103 ? -13.847 7.307 20.017 1.00 98.69 103 LYS A CA 1
ATOM 862 C C . LYS A 1 103 ? -14.954 6.295 20.303 1.00 98.69 103 LYS A C 1
ATOM 864 O O . LYS A 1 103 ? -15.768 6.519 21.195 1.00 98.69 103 LYS A O 1
ATOM 869 N N . GLU A 1 104 ? -15.051 5.229 19.519 1.00 98.75 104 GLU A N 1
ATOM 870 C CA . GLU A 1 104 ? -16.041 4.175 19.740 1.00 98.75 104 GLU A CA 1
ATOM 871 C C . GLU A 1 104 ? -15.740 3.384 21.016 1.00 98.75 104 GLU A C 1
ATOM 873 O O . GLU A 1 104 ? -16.623 3.220 21.857 1.00 98.75 104 GLU A O 1
ATOM 878 N N . ILE A 1 105 ? -14.477 3.003 21.225 1.00 98.69 105 ILE A N 1
ATOM 879 C CA . ILE A 1 105 ? -14.020 2.341 22.452 1.00 98.69 105 ILE A CA 1
ATOM 880 C C . ILE A 1 105 ? -14.290 3.220 23.680 1.00 98.69 105 ILE A C 1
ATOM 882 O O . ILE A 1 105 ? -14.813 2.736 24.684 1.00 98.69 105 ILE A O 1
ATOM 886 N N . GLU A 1 106 ? -13.982 4.517 23.613 1.00 98.62 106 GLU A N 1
ATOM 887 C CA . GLU A 1 106 ? -14.254 5.464 24.701 1.00 98.62 106 GLU A CA 1
ATOM 888 C C . GLU A 1 106 ? -15.747 5.547 25.040 1.00 98.62 106 GLU A C 1
ATOM 890 O O . GLU A 1 106 ? -16.112 5.517 26.219 1.00 98.62 106 GLU A O 1
ATOM 895 N N . ARG A 1 107 ? -16.619 5.604 24.024 1.00 98.62 107 ARG A N 1
ATOM 896 C CA . ARG A 1 107 ? -18.077 5.607 24.222 1.00 98.62 107 ARG A CA 1
ATOM 897 C C . ARG A 1 107 ? -18.564 4.310 24.852 1.00 98.62 107 ARG A C 1
ATOM 899 O O . ARG A 1 107 ? -19.295 4.370 25.837 1.00 98.62 107 ARG A O 1
ATOM 906 N N . ASN A 1 108 ? -18.132 3.161 24.337 1.00 98.62 108 ASN A N 1
ATOM 907 C CA . ASN A 1 108 ? -18.530 1.857 24.866 1.00 98.62 108 ASN A CA 1
ATOM 908 C C . ASN A 1 108 ? -18.079 1.693 26.323 1.00 98.62 108 ASN A C 1
ATOM 910 O O . ASN A 1 108 ? -18.863 1.286 27.178 1.00 98.62 108 ASN A O 1
ATOM 914 N N . ASN A 1 109 ? -16.855 2.118 26.646 1.00 98.69 109 ASN A N 1
ATOM 915 C CA . ASN A 1 109 ? -16.357 2.130 28.020 1.00 98.69 109 ASN A CA 1
ATOM 916 C C . ASN A 1 109 ? -17.168 3.059 28.936 1.00 98.69 109 ASN A C 1
ATOM 918 O O . ASN A 1 109 ? -17.374 2.738 30.107 1.00 98.69 109 ASN A O 1
ATOM 922 N N . ALA A 1 110 ? -17.625 4.213 28.438 1.00 98.62 110 ALA A N 1
ATOM 923 C CA . ALA A 1 110 ? -18.485 5.110 29.205 1.00 98.62 110 ALA A CA 1
ATOM 924 C C . ALA A 1 110 ? -19.855 4.477 29.494 1.00 98.62 110 ALA A C 1
ATOM 926 O O . ALA A 1 110 ? -20.315 4.536 30.633 1.00 98.62 110 ALA A O 1
ATOM 927 N N . VAL A 1 111 ? -20.466 3.823 28.498 1.00 98.69 111 VAL A N 1
ATOM 928 C CA . VAL A 1 111 ? -21.737 3.096 28.658 1.00 98.69 111 VAL A CA 1
ATOM 929 C C . VAL A 1 111 ? -21.601 1.994 29.708 1.00 98.69 111 VAL A C 1
ATOM 931 O O . VAL A 1 111 ? -22.351 2.001 30.682 1.00 98.69 111 VAL A O 1
ATOM 934 N N . LEU A 1 112 ? -20.586 1.132 29.587 1.00 98.75 112 LEU A N 1
ATOM 935 C CA . LEU A 1 112 ? -20.342 0.042 30.540 1.00 98.75 112 LEU A CA 1
ATOM 936 C C . LEU A 1 112 ? -20.144 0.557 31.973 1.00 98.75 112 LEU A C 1
ATOM 938 O O . LEU A 1 112 ? -20.670 -0.014 32.926 1.00 98.75 112 LEU A O 1
ATOM 942 N N . ARG A 1 113 ? -19.421 1.671 32.155 1.00 98.75 113 ARG A N 1
ATOM 943 C CA . ARG A 1 113 ? -19.247 2.291 33.482 1.00 98.75 113 ARG A CA 1
ATOM 944 C C . ARG A 1 113 ? -20.568 2.769 34.079 1.00 98.75 113 ARG A C 1
ATOM 946 O O . ARG A 1 113 ? -20.755 2.648 35.289 1.00 98.75 113 ARG A O 1
ATOM 953 N N . GLU A 1 114 ? -21.459 3.335 33.271 1.00 98.69 114 GLU A N 1
ATOM 954 C CA . GLU A 1 114 ? -22.768 3.792 33.742 1.00 98.69 114 GLU A CA 1
ATOM 955 C C . GLU A 1 114 ? -23.713 2.627 34.055 1.00 98.69 114 GLU A C 1
ATOM 957 O O . GLU A 1 114 ? -24.407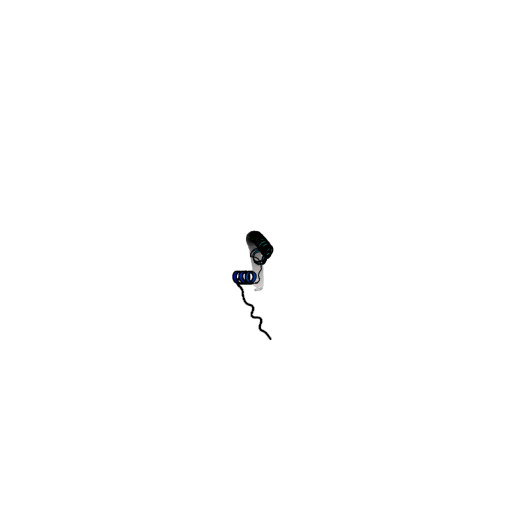 2.672 35.072 1.00 98.69 114 GLU A O 1
ATOM 962 N N . GLU A 1 115 ? -23.699 1.560 33.257 1.00 98.69 115 GLU A N 1
ATOM 963 C CA . GLU A 1 115 ? -24.437 0.324 33.552 1.00 98.69 115 GLU A CA 1
ATOM 964 C C . GLU A 1 115 ? -23.979 -0.285 34.881 1.00 98.69 115 GLU A C 1
ATOM 966 O O . GLU A 1 115 ? -24.785 -0.449 35.797 1.00 98.69 115 GLU A O 1
ATOM 971 N N . MET A 1 116 ? -22.666 -0.457 35.071 1.00 98.69 116 MET A N 1
ATOM 972 C CA . MET A 1 116 ? -22.113 -0.963 36.331 1.00 98.69 116 MET A CA 1
ATOM 973 C C . MET A 1 116 ? -22.481 -0.095 37.542 1.00 98.69 116 MET A C 1
ATOM 975 O O . MET A 1 116 ? -22.670 -0.609 38.647 1.00 98.69 116 MET A O 1
ATOM 979 N N . LYS A 1 117 ? -22.561 1.233 37.386 1.00 98.69 117 LYS A N 1
ATOM 980 C CA . LYS A 1 117 ? -23.005 2.124 38.471 1.00 98.69 117 LYS A CA 1
ATOM 981 C C . LYS A 1 117 ? -24.472 1.897 38.822 1.00 98.69 117 LYS A C 1
ATOM 983 O O . LYS A 1 117 ? -24.794 1.872 40.011 1.00 98.69 117 LYS A O 1
ATOM 988 N N . LYS A 1 118 ? -25.342 1.747 37.818 1.00 98.62 118 LYS A N 1
ATOM 989 C CA . LYS A 1 118 ? -26.774 1.483 38.018 1.00 98.62 118 LYS A CA 1
ATOM 990 C C . LYS A 1 118 ? -26.984 0.149 38.723 1.00 98.62 118 LYS A C 1
ATOM 992 O O . LYS A 1 118 ? -27.650 0.131 39.755 1.00 98.62 118 LYS A O 1
ATOM 997 N N . ASP A 1 119 ? -26.335 -0.912 38.255 1.00 98.69 119 ASP A N 1
ATOM 998 C CA . ASP A 1 119 ? -26.443 -2.245 38.856 1.00 98.69 119 ASP A CA 1
ATOM 999 C C . ASP A 1 119 ? -25.961 -2.239 40.312 1.00 98.69 119 ASP A C 1
ATOM 1001 O O . ASP A 1 119 ? -26.647 -2.718 41.215 1.00 98.69 119 ASP A O 1
ATOM 1005 N N . ASN A 1 120 ? -24.828 -1.583 40.587 1.00 98.69 120 ASN A N 1
ATOM 1006 C CA . ASN A 1 120 ? -24.341 -1.408 41.957 1.00 98.69 120 ASN A CA 1
ATOM 1007 C C . ASN A 1 120 ? -25.312 -0.612 42.846 1.00 98.69 120 ASN A C 1
ATOM 1009 O O . ASN A 1 120 ? -25.404 -0.875 44.048 1.00 98.69 120 ASN A O 1
ATOM 1013 N N . ALA A 1 121 ? -26.015 0.383 42.299 1.00 98.62 121 ALA A N 1
ATOM 1014 C CA . ALA A 1 121 ? -27.014 1.145 43.044 1.00 98.62 121 ALA A CA 1
ATOM 1015 C C . ALA A 1 121 ? -28.244 0.289 43.379 1.00 98.62 121 ALA A C 1
ATOM 1017 O O . ALA A 1 121 ? -28.718 0.350 44.517 1.00 98.62 121 ALA A O 1
ATOM 1018 N N . VAL A 1 122 ? -28.706 -0.537 42.432 1.00 98.62 122 VAL A N 1
ATOM 1019 C CA . VAL A 1 122 ? -29.798 -1.503 42.632 1.00 98.62 122 VAL A CA 1
ATOM 1020 C C . VAL A 1 122 ? -29.433 -2.495 43.734 1.00 98.62 122 VAL A C 1
ATOM 1022 O O . VAL A 1 122 ? -30.132 -2.551 44.745 1.00 98.62 122 VAL A O 1
ATOM 1025 N N . LEU A 1 123 ? -28.278 -3.163 43.624 1.00 98.69 123 LEU A N 1
ATOM 1026 C CA . LEU A 1 123 ? -27.802 -4.126 44.626 1.00 98.69 123 LEU A CA 1
ATOM 1027 C C . LEU A 1 123 ? -27.699 -3.506 46.029 1.00 98.69 123 LEU A C 1
ATOM 1029 O O . LEU A 1 123 ? -28.092 -4.107 47.029 1.00 98.69 123 LEU A O 1
ATOM 1033 N N . ARG A 1 124 ? -27.204 -2.265 46.137 1.00 98.62 124 ARG A N 1
ATOM 1034 C CA . ARG A 1 124 ? -27.166 -1.537 47.419 1.00 98.62 124 ARG A CA 1
ATOM 1035 C C . ARG A 1 124 ? -28.562 -1.244 47.971 1.00 98.62 124 ARG A C 1
ATOM 1037 O O . ARG A 1 124 ? -28.730 -1.247 49.191 1.00 98.62 124 ARG A O 1
ATOM 1044 N N . GLY A 1 125 ? -29.532 -0.952 47.108 1.00 98.62 125 GLY A N 1
ATOM 1045 C CA . GLY A 1 125 ? -30.932 -0.754 47.485 1.00 98.62 125 GLY A CA 1
ATOM 1046 C C . GLY A 1 125 ? -31.562 -2.033 48.031 1.00 98.62 125 GLY A C 1
ATOM 1047 O O . GLY A 1 125 ? -32.119 -2.018 49.130 1.00 98.62 125 GLY A O 1
ATOM 1048 N N . GLU A 1 126 ? -31.390 -3.145 47.319 1.00 98.62 126 GLU A N 1
ATOM 1049 C CA . GLU A 1 126 ? -31.871 -4.470 47.728 1.00 98.62 126 GLU A CA 1
ATOM 1050 C C . GLU A 1 126 ? -31.279 -4.893 49.076 1.00 98.62 126 GLU A C 1
ATOM 1052 O O . GLU A 1 126 ? -32.020 -5.242 49.994 1.00 98.62 126 GLU A O 1
ATOM 1057 N N . MET A 1 127 ? -29.961 -4.752 49.264 1.00 98.56 127 MET A N 1
ATOM 1058 C CA . MET A 1 127 ? -29.314 -5.057 50.547 1.00 98.56 127 MET A CA 1
ATOM 1059 C C . MET A 1 127 ? -29.872 -4.224 51.709 1.00 98.56 127 MET A C 1
ATOM 1061 O O . MET A 1 127 ? -30.047 -4.737 52.814 1.00 98.56 127 MET A O 1
ATOM 1065 N N . LYS A 1 128 ? -30.157 -2.932 51.491 1.00 98.50 128 LYS A N 1
ATOM 1066 C CA . LYS A 1 128 ? -30.772 -2.079 52.522 1.00 98.50 128 LYS A CA 1
ATOM 1067 C C . LYS A 1 128 ? -32.184 -2.543 52.867 1.00 98.50 128 LYS A C 1
ATOM 1069 O O . LYS A 1 128 ? -32.519 -2.584 54.049 1.00 98.50 128 LYS A O 1
ATOM 1074 N N . SER A 1 129 ? -32.983 -2.885 51.856 1.00 98.38 129 SER A N 1
ATOM 1075 C CA . SER A 1 129 ? -34.345 -3.387 52.047 1.00 98.38 129 SER A CA 1
ATOM 1076 C C . SER A 1 129 ? -34.342 -4.701 52.829 1.00 98.38 129 SER A C 1
ATOM 1078 O O . SER A 1 129 ? -34.959 -4.778 53.891 1.00 98.38 129 SER A O 1
ATOM 1080 N N . ASN A 1 130 ? -33.533 -5.674 52.398 1.00 98.44 130 ASN A N 1
ATOM 1081 C CA . ASN A 1 130 ? -33.390 -6.969 53.065 1.00 98.44 130 ASN A CA 1
ATOM 1082 C C . ASN A 1 130 ? -32.935 -6.814 54.524 1.00 98.44 130 ASN A C 1
ATOM 1084 O O . ASN A 1 130 ? -33.511 -7.422 55.422 1.00 98.44 130 ASN A O 1
ATOM 1088 N N . ASN A 1 131 ? -31.964 -5.934 54.792 1.00 98.50 131 ASN A N 1
ATOM 1089 C CA . ASN A 1 131 ? -31.532 -5.638 56.160 1.00 98.50 131 ASN A CA 1
ATOM 1090 C C . ASN A 1 131 ? -32.644 -5.013 57.019 1.00 98.50 131 ASN A C 1
ATOM 1092 O O . ASN A 1 131 ? -32.686 -5.248 58.226 1.00 98.50 131 ASN A O 1
ATOM 1096 N N . SER A 1 132 ? -33.527 -4.198 56.433 1.00 98.25 132 SER A N 1
ATOM 1097 C CA . SER A 1 132 ? -34.679 -3.632 57.145 1.00 98.25 132 SER A CA 1
ATOM 1098 C C . SER A 1 132 ? -35.716 -4.701 57.477 1.00 98.25 132 SER A C 1
ATOM 1100 O O . SER A 1 132 ? -36.218 -4.716 58.599 1.00 98.25 132 SER A O 1
ATOM 1102 N N . ILE A 1 133 ? -36.013 -5.591 56.526 1.00 98.44 133 ILE A N 1
ATOM 1103 C CA . ILE A 1 133 ? -36.944 -6.712 56.712 1.00 98.44 133 ILE A CA 1
ATOM 1104 C C . ILE A 1 133 ? -36.446 -7.611 57.844 1.00 98.44 133 ILE A C 1
ATOM 1106 O O . ILE A 1 133 ? -37.163 -7.799 58.824 1.00 98.44 133 ILE A O 1
ATOM 1110 N N . LEU A 1 134 ? -35.183 -8.045 57.780 1.00 98.50 134 LEU A N 1
ATOM 1111 C CA . LEU A 1 134 ? -34.578 -8.909 58.795 1.00 98.50 134 LEU A CA 1
ATOM 1112 C C . LEU A 1 134 ? -34.638 -8.285 60.200 1.00 98.50 134 LEU A C 1
ATOM 1114 O O . LEU A 1 134 ? -34.935 -8.961 61.181 1.00 98.50 134 LEU A O 1
ATOM 1118 N N . ARG A 1 135 ? -34.392 -6.973 60.319 1.00 98.50 135 ARG A N 1
ATOM 1119 C CA . ARG A 1 135 ? -34.500 -6.264 61.606 1.00 98.50 135 ARG A CA 1
ATOM 1120 C C . ARG A 1 135 ? -35.924 -6.250 62.153 1.00 98.50 135 ARG A C 1
ATOM 1122 O O . ARG A 1 135 ? -36.093 -6.350 63.366 1.00 98.50 135 ARG A O 1
ATOM 1129 N N . GLU A 1 136 ? -36.928 -6.076 61.298 1.00 98.38 136 GLU A N 1
ATOM 1130 C CA . GLU A 1 136 ? -38.332 -6.100 61.717 1.00 98.38 136 GLU A CA 1
ATOM 1131 C C . GLU A 1 136 ? -38.788 -7.507 62.112 1.00 98.38 136 GLU A C 1
ATOM 1133 O O . GLU A 1 136 ? -39.460 -7.657 63.132 1.00 98.38 136 GLU A O 1
ATOM 1138 N N . GLU A 1 137 ? -38.370 -8.540 61.380 1.00 98.25 137 GLU A N 1
ATOM 1139 C CA . GLU A 1 137 ? -38.610 -9.942 61.748 1.00 98.25 137 GLU A CA 1
ATOM 1140 C C . GLU A 1 137 ? -38.009 -10.258 63.122 1.00 98.25 137 GLU A C 1
ATOM 1142 O O . GLU A 1 137 ? -38.734 -10.642 64.037 1.00 98.25 137 GLU A O 1
ATOM 1147 N N . MET A 1 138 ? -36.731 -9.933 63.342 1.00 98.31 138 MET A N 1
ATOM 1148 C CA . MET A 1 138 ? -36.082 -10.140 64.641 1.00 98.31 138 MET A CA 1
ATOM 1149 C C . MET A 1 138 ? -36.771 -9.394 65.794 1.00 98.31 138 MET A C 1
ATOM 1151 O O . MET A 1 138 ? -36.777 -9.873 66.929 1.00 98.31 138 MET A O 1
ATOM 1155 N N . LYS A 1 139 ? -37.325 -8.197 65.559 1.00 98.12 139 LYS A N 1
ATOM 1156 C CA . LYS A 1 139 ? -38.090 -7.476 66.591 1.00 98.12 139 LYS A CA 1
ATOM 1157 C C . LYS A 1 139 ? -39.387 -8.199 66.933 1.00 98.12 139 LYS A C 1
ATOM 1159 O O . LYS A 1 139 ? -39.718 -8.279 68.116 1.00 98.12 139 LYS A O 1
ATOM 1164 N N . LYS A 1 140 ? -40.110 -8.693 65.923 1.00 98.19 140 LYS A N 1
ATOM 1165 C CA . LYS A 1 140 ? -41.353 -9.452 66.112 1.00 98.19 140 LYS A CA 1
ATOM 1166 C C . LYS A 1 140 ? -41.084 -10.737 66.884 1.00 98.19 140 LYS A C 1
ATOM 1168 O O . LYS A 1 140 ? -41.738 -10.954 67.899 1.00 98.19 140 LYS A O 1
ATOM 1173 N N . ASP A 1 141 ? -40.071 -11.501 66.491 1.00 98.19 141 ASP A N 1
ATOM 1174 C CA . ASP A 1 141 ? -39.700 -12.748 67.168 1.00 98.19 141 ASP A CA 1
ATOM 1175 C C . ASP A 1 141 ? -39.317 -12.497 68.632 1.00 98.19 141 ASP A C 1
ATOM 1177 O O . ASP A 1 141 ? -39.803 -13.165 69.542 1.00 98.19 141 ASP A O 1
ATOM 1181 N N . ASN A 1 142 ? -38.524 -11.452 68.896 1.00 98.12 142 ASN A N 1
ATOM 1182 C CA . ASN A 1 142 ? -38.192 -11.050 70.265 1.00 98.12 142 ASN A CA 1
ATOM 1183 C C . ASN A 1 142 ? -39.420 -10.611 71.081 1.00 98.12 142 ASN A C 1
ATOM 1185 O O . ASN A 1 142 ? -39.439 -10.798 72.298 1.00 98.12 142 ASN A O 1
ATOM 1189 N N . ALA A 1 143 ? -40.421 -9.986 70.455 1.00 98.06 143 ALA A N 1
ATOM 1190 C CA . ALA A 1 143 ? -41.660 -9.612 71.132 1.00 98.06 143 ALA A CA 1
ATOM 1191 C C . ALA A 1 143 ? -42.490 -10.851 71.495 1.00 98.06 143 ALA A C 1
ATOM 1193 O O . ALA A 1 143 ? -42.942 -10.948 72.634 1.00 98.06 143 ALA A O 1
ATOM 1194 N N . VAL A 1 144 ? -42.616 -11.810 70.571 1.00 97.88 144 VAL A N 1
ATOM 1195 C CA . VAL A 1 144 ? -43.292 -13.096 70.807 1.00 97.88 144 VAL A CA 1
ATOM 1196 C C . VAL A 1 144 ? -42.635 -13.841 71.969 1.00 97.88 144 VAL A C 1
ATOM 1198 O O . VAL A 1 144 ? -43.309 -14.134 72.953 1.00 97.88 144 VAL A O 1
ATOM 1201 N N . LEU A 1 145 ? -41.310 -14.022 71.933 1.00 98.00 145 LEU A N 1
ATOM 1202 C CA . LEU A 1 145 ? -40.562 -14.687 73.008 1.00 98.00 145 LEU A CA 1
ATOM 1203 C C . LEU A 1 145 ? -40.761 -14.013 74.377 1.00 98.00 145 LEU A C 1
ATOM 1205 O O . LEU A 1 145 ? -40.837 -14.682 75.406 1.00 98.00 145 LEU A O 1
ATOM 1209 N N . ARG A 1 146 ? -40.853 -12.677 74.423 1.00 97.94 146 ARG A N 1
ATOM 1210 C CA . ARG A 1 146 ? -41.115 -11.948 75.677 1.00 97.94 146 ARG A CA 1
ATOM 1211 C C . ARG A 1 146 ? -42.510 -12.219 76.227 1.00 97.94 146 ARG A C 1
ATOM 1213 O O . ARG A 1 146 ? -42.642 -12.355 77.441 1.00 97.94 146 ARG A O 1
ATOM 1220 N N . GLU A 1 147 ? -43.526 -12.261 75.372 1.00 97.50 147 GLU A N 1
ATOM 1221 C CA . GLU A 1 147 ? -44.893 -12.576 75.797 1.00 97.50 147 GLU A CA 1
ATOM 1222 C C . GLU A 1 147 ? -45.015 -14.036 76.254 1.00 97.50 147 GLU A C 1
ATOM 1224 O O . GLU A 1 147 ? -45.581 -14.289 77.317 1.00 97.50 147 GLU A O 1
ATOM 1229 N N . GLU A 1 148 ? -44.384 -14.977 75.546 1.00 97.19 148 GLU A N 1
ATOM 1230 C CA . GLU A 1 148 ? -44.300 -16.383 75.966 1.00 97.19 148 GLU A CA 1
ATOM 1231 C C . GLU A 1 148 ? -43.644 -16.524 77.347 1.00 97.19 148 GLU A C 1
ATOM 1233 O O . GLU A 1 148 ? -44.192 -17.171 78.238 1.00 97.19 148 GLU A O 1
ATOM 1238 N N . MET A 1 149 ? -42.510 -15.853 77.583 1.00 97.00 149 MET A N 1
ATOM 1239 C CA . MET A 1 149 ? -41.848 -15.887 78.893 1.00 97.00 149 MET A CA 1
ATOM 1240 C C . MET A 1 149 ? -42.696 -15.268 80.012 1.00 97.00 149 MET A C 1
ATOM 1242 O O . MET A 1 149 ? -42.688 -15.773 81.135 1.00 97.00 149 MET A O 1
ATOM 1246 N N . LYS A 1 150 ? -43.426 -14.177 79.742 1.00 96.50 150 LYS A N 1
ATOM 1247 C CA . LYS A 1 150 ? -44.353 -13.591 80.726 1.00 96.50 150 LYS A C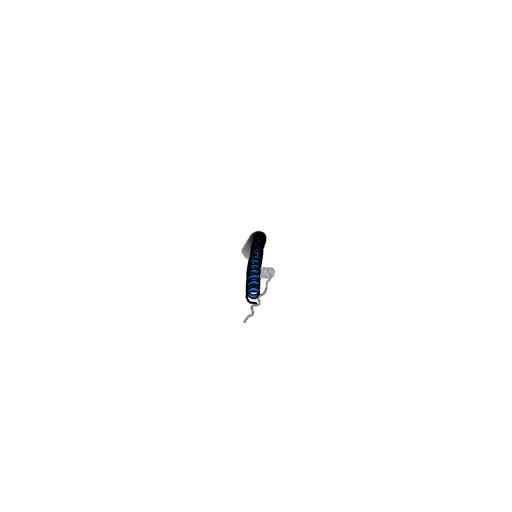A 1
ATOM 1248 C C . LYS A 1 150 ? -45.477 -14.562 81.071 1.00 96.50 150 LYS A C 1
ATOM 1250 O O . LYS A 1 150 ? -45.778 -14.724 82.251 1.00 96.50 150 LYS A O 1
ATOM 1255 N N . SER A 1 151 ? -46.068 -15.197 80.058 1.00 95.94 151 SER A N 1
ATOM 1256 C CA . SER A 1 151 ? -47.136 -16.181 80.237 1.00 95.94 151 SER A CA 1
ATOM 1257 C C . SER A 1 151 ? -46.653 -17.371 81.068 1.00 95.94 151 SER A C 1
ATOM 1259 O O . SER A 1 151 ? -47.248 -17.661 82.104 1.00 95.94 151 SER A O 1
ATOM 1261 N N . ASN A 1 152 ? -45.508 -17.962 80.712 1.00 95.81 152 ASN A N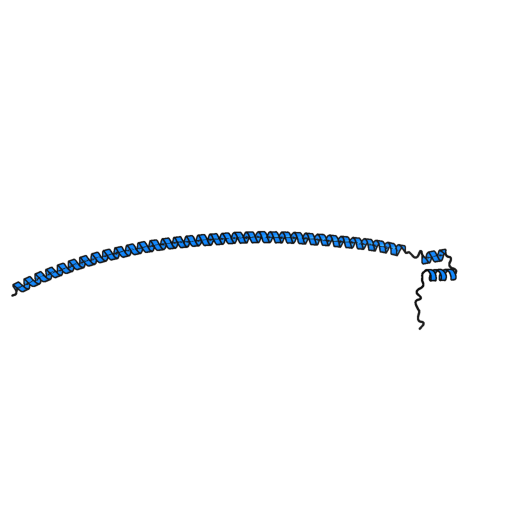 1
ATOM 1262 C CA . ASN A 1 152 ? -44.911 -19.074 81.458 1.00 95.81 152 ASN A CA 1
ATOM 1263 C C . ASN A 1 152 ? -44.609 -18.707 82.919 1.00 95.81 152 ASN A C 1
ATOM 1265 O O . ASN A 1 152 ? -44.891 -19.486 83.825 1.00 95.81 152 ASN A O 1
ATOM 1269 N N . ASN A 1 153 ? -44.084 -17.503 83.173 1.00 95.56 153 ASN A N 1
ATOM 1270 C CA . ASN A 1 153 ? -43.840 -17.030 84.538 1.00 95.56 153 ASN A CA 1
ATOM 1271 C C . ASN A 1 153 ? -45.131 -16.823 85.346 1.00 95.56 153 ASN A C 1
ATOM 1273 O O . ASN A 1 153 ? -45.093 -16.960 86.568 1.00 95.56 153 ASN A O 1
ATOM 1277 N N . SER A 1 154 ? -46.247 -16.459 84.702 1.00 94.56 154 SER A N 1
ATOM 1278 C CA . SER A 1 154 ? -47.554 -16.351 85.366 1.00 94.56 154 SER A CA 1
ATOM 1279 C C . SER A 1 154 ? -48.055 -17.726 85.795 1.00 94.56 154 SER A C 1
ATOM 1281 O O . SER A 1 154 ? -48.395 -17.904 86.959 1.00 94.56 154 SER A O 1
ATOM 1283 N N . ILE A 1 155 ? -48.008 -18.703 84.882 1.00 94.69 155 ILE A N 1
ATOM 1284 C CA . ILE A 1 155 ? -48.416 -20.092 85.140 1.00 94.69 155 ILE A CA 1
ATOM 1285 C C . ILE A 1 155 ? -47.611 -20.677 86.306 1.00 94.69 155 ILE A C 1
ATOM 1287 O O . ILE A 1 155 ? -48.187 -21.167 87.270 1.00 94.69 155 ILE A O 1
ATOM 1291 N N . LEU A 1 156 ? -46.282 -20.529 86.288 1.00 93.94 156 LEU A N 1
ATOM 1292 C CA . LEU A 1 156 ? -45.418 -21.055 87.348 1.00 93.94 156 LEU A CA 1
ATOM 1293 C C . LEU A 1 156 ? -45.747 -20.476 88.740 1.00 93.94 156 LEU A C 1
ATOM 1295 O O . LEU A 1 156 ? -45.534 -21.134 89.751 1.00 93.94 156 LEU A O 1
ATOM 1299 N N . ARG A 1 157 ? -46.240 -19.232 88.813 1.00 93.94 157 ARG A N 1
ATOM 1300 C CA . ARG A 1 157 ? -46.661 -18.604 90.079 1.00 93.94 157 ARG A CA 1
ATOM 1301 C C . ARG A 1 157 ? -48.018 -19.093 90.567 1.00 93.94 157 ARG A C 1
ATOM 1303 O O . ARG A 1 157 ? -48.267 -19.003 91.759 1.00 93.94 157 ARG A O 1
ATOM 1310 N N . GLU A 1 158 ? -48.889 -19.529 89.665 1.00 93.12 158 GLU A N 1
ATOM 1311 C CA . GLU A 1 158 ? -50.180 -20.127 90.016 1.00 93.12 158 GLU A CA 1
ATOM 1312 C C . GLU A 1 158 ? -50.018 -21.579 90.494 1.00 93.12 158 GLU A C 1
ATOM 1314 O O . GLU A 1 158 ? -50.843 -22.064 91.265 1.00 93.12 158 GLU A O 1
ATOM 1319 N N . GLU A 1 159 ? -48.951 -22.261 90.065 1.00 90.94 159 GLU A N 1
ATOM 1320 C CA . GLU A 1 159 ? -48.649 -23.656 90.419 1.00 90.94 159 GLU A CA 1
ATOM 1321 C C . GLU A 1 159 ? -47.868 -23.843 91.739 1.00 90.94 159 GLU A C 1
ATOM 1323 O O . GLU A 1 159 ? -47.827 -24.964 92.252 1.00 90.94 159 GLU A O 1
ATOM 1328 N N . MET A 1 160 ? -47.246 -22.790 92.288 1.00 86.19 160 MET A N 1
ATOM 1329 C CA . MET A 1 160 ? -46.472 -22.817 93.549 1.00 86.19 160 MET A CA 1
ATOM 1330 C C . MET A 1 160 ? -47.273 -22.304 94.745 1.00 86.19 160 MET A C 1
ATOM 1332 O O . MET A 1 160 ? -47.128 -22.908 95.833 1.00 86.19 160 MET A O 1
#

pLDDT: mean 90.75, std 14.1, range [39.38, 98.81]